Protein AF-A0AAV7QE15-F1 (afdb_monomer_lite)

Secondary structure (DSSP, 8-state):
-----------------------------------S----------HHHHHHHH-GGGHHHHHHHHHTT-------S------

Sequence (83 aa):
MEAETDREVEFTETNGKRPADDTEEEQAPKKSRSTGEKVEVRLMLQVRNAGAVIGKGGKNITALRTDHKASISIADSSGPSAY

InterPro domains:
  IPR004088 K Homology domain, type 1 [PF00013] (41-78)
  IPR012987 ROK, N-terminal [PF08067] (1-39)
  IPR036612 K Homology domain, type 1 superfamily [SSF54791] (31-78)

Organism: Pleurodeles waltl (NCBI:txid8319)

pLDDT: mean 73.64, std 19.23, range [44.84, 97.88]

Foldseek 3Di:
DDDDDDDDDDDPPPDDDDPDPPDDPDDDPPPDPPPDPDDDDDDDDDPVCVCVCCDDVSPNVVCVCVVVVDDDDDDDPPDPPDD

Radius of gyration: 24.7 Å; chains: 1; bounding box: 43×65×57 Å

Structure (mmCIF, N/CA/C/O backbone):
data_AF-A0AAV7QE15-F1
#
_entry.id   AF-A0AAV7QE15-F1
#
loop_
_atom_site.group_PDB
_atom_site.id
_atom_site.type_symbol
_atom_site.label_atom_id
_atom_site.label_alt_id
_atom_site.label_comp_id
_atom_site.label_asym_id
_atom_site.label_entity_id
_atom_site.label_seq_id
_atom_site.pdbx_PDB_ins_code
_atom_site.Cartn_x
_atom_site.Cartn_y
_atom_site.Cartn_z
_atom_site.occupancy
_atom_site.B_iso_or_equiv
_atom_site.auth_seq_id
_atom_site.auth_comp_id
_atom_site.auth_asym_id
_atom_site.auth_atom_id
_atom_site.pdbx_PDB_model_num
ATOM 1 N N . MET A 1 1 ? 34.308 40.265 -33.026 1.00 46.78 1 MET A N 1
ATOM 2 C CA . MET A 1 1 ? 34.267 38.900 -33.585 1.00 46.78 1 MET A CA 1
ATOM 3 C C . MET A 1 1 ? 34.693 38.006 -32.445 1.00 46.78 1 MET A C 1
ATOM 5 O O . MET A 1 1 ? 35.814 38.155 -31.978 1.00 46.78 1 MET A O 1
ATOM 9 N N . GLU A 1 2 ? 33.731 37.302 -31.858 1.00 44.84 2 GLU A N 1
ATOM 10 C CA . GLU A 1 2 ? 33.894 36.635 -30.566 1.00 44.84 2 GLU A CA 1
ATOM 11 C C . GLU A 1 2 ? 34.788 35.403 -30.697 1.00 44.84 2 GLU A C 1
ATOM 13 O O . GLU A 1 2 ? 34.725 34.690 -31.696 1.00 44.84 2 GLU A O 1
ATOM 18 N N . ALA A 1 3 ? 35.651 35.207 -29.702 1.00 49.31 3 ALA A N 1
ATOM 19 C CA . ALA A 1 3 ? 36.508 34.042 -29.599 1.00 49.31 3 ALA A CA 1
ATOM 20 C C . ALA A 1 3 ? 35.660 32.831 -29.190 1.00 49.31 3 ALA A C 1
ATOM 22 O O . ALA A 1 3 ? 35.090 32.793 -28.098 1.00 49.31 3 ALA A O 1
ATOM 23 N N . GLU A 1 4 ? 35.585 31.858 -30.090 1.00 56.72 4 GLU A N 1
ATOM 24 C CA . GLU A 1 4 ? 35.083 30.515 -29.830 1.00 56.72 4 GLU A CA 1
ATOM 25 C C . GLU A 1 4 ? 35.983 29.872 -28.764 1.00 56.72 4 GLU A C 1
ATOM 27 O O . GLU A 1 4 ? 37.201 29.802 -28.917 1.00 56.72 4 GLU A O 1
ATOM 32 N N . THR A 1 5 ? 35.395 29.508 -27.625 1.00 55.31 5 THR A N 1
ATOM 33 C CA . THR A 1 5 ? 36.074 28.757 -26.565 1.00 55.31 5 THR A CA 1
ATOM 34 C C . THR A 1 5 ? 35.344 27.436 -26.410 1.00 55.31 5 THR A C 1
ATOM 36 O O . THR A 1 5 ? 34.258 27.372 -25.827 1.00 55.31 5 THR A O 1
ATOM 39 N N . ASP A 1 6 ? 35.940 26.389 -26.972 1.00 55.50 6 ASP A N 1
ATOM 40 C CA . ASP A 1 6 ? 35.562 25.005 -26.731 1.00 55.50 6 ASP A CA 1
ATOM 41 C C . ASP A 1 6 ? 35.690 24.713 -25.234 1.00 55.50 6 ASP A C 1
ATOM 43 O O . ASP A 1 6 ? 36.776 24.717 -24.654 1.00 55.50 6 ASP A O 1
ATOM 47 N N . ARG A 1 7 ? 34.547 24.514 -24.575 1.00 61.62 7 ARG A N 1
ATOM 48 C CA . ARG A 1 7 ? 34.504 24.036 -23.194 1.00 61.62 7 ARG A CA 1
ATOM 49 C C . ARG A 1 7 ? 34.672 22.524 -23.226 1.00 61.62 7 ARG A C 1
ATOM 51 O O . ARG A 1 7 ? 33.721 21.801 -23.513 1.00 61.62 7 ARG A O 1
ATOM 58 N N . GLU A 1 8 ? 35.880 22.065 -22.935 1.00 57.19 8 GLU A N 1
ATOM 59 C CA . GLU A 1 8 ? 36.164 20.655 -22.694 1.00 57.19 8 GLU A CA 1
ATOM 60 C C . GLU A 1 8 ? 35.328 20.168 -21.497 1.00 57.19 8 GLU A C 1
ATOM 62 O O . GLU A 1 8 ? 35.393 20.718 -20.397 1.00 57.19 8 GLU A O 1
ATOM 67 N N . VAL A 1 9 ? 34.481 19.164 -21.723 1.00 60.41 9 VAL A N 1
ATOM 68 C CA . VAL A 1 9 ? 33.702 18.498 -20.672 1.00 60.41 9 VAL A CA 1
ATOM 69 C C . VAL A 1 9 ? 34.558 17.408 -20.039 1.00 60.41 9 VAL A C 1
ATOM 71 O O . VAL A 1 9 ? 34.736 16.330 -20.600 1.00 60.41 9 VAL A O 1
ATOM 74 N N . GLU A 1 10 ? 35.088 17.704 -18.856 1.00 48.94 10 GLU A N 1
ATOM 75 C CA . GLU A 1 10 ? 35.830 16.758 -18.026 1.00 48.94 10 GLU A CA 1
ATOM 76 C C . GLU A 1 10 ? 34.873 15.694 -17.459 1.00 48.94 10 GLU A C 1
ATOM 78 O O . GLU A 1 10 ? 34.039 15.958 -16.589 1.00 48.94 10 GLU A O 1
ATOM 83 N N . PHE A 1 11 ? 34.966 14.471 -17.984 1.00 48.19 11 PHE A N 1
ATOM 84 C CA . PHE A 1 11 ? 34.277 13.305 -17.440 1.00 48.19 11 PHE A CA 1
ATOM 85 C C . PHE A 1 11 ? 35.080 12.800 -16.239 1.00 48.19 11 PHE A C 1
ATOM 87 O O . PHE A 1 11 ? 36.101 12.135 -16.402 1.00 48.19 11 PHE A O 1
ATOM 94 N N . THR A 1 12 ? 34.645 13.120 -15.021 1.00 46.06 12 THR A N 1
ATOM 95 C CA . THR A 1 12 ? 35.267 12.543 -13.827 1.00 46.06 12 THR A CA 1
ATOM 96 C C . THR A 1 12 ? 34.835 11.083 -13.690 1.00 46.06 12 THR A C 1
ATOM 98 O O . THR A 1 12 ? 33.678 10.759 -13.411 1.00 46.06 12 THR A O 1
ATOM 101 N N . GLU A 1 13 ? 35.780 10.176 -13.935 1.00 53.34 13 GLU A N 1
ATOM 102 C CA . GLU A 1 13 ? 35.644 8.748 -13.671 1.00 53.34 13 GLU A CA 1
ATOM 103 C C . GLU A 1 13 ? 35.320 8.539 -12.183 1.00 53.34 13 GLU A C 1
ATOM 105 O O . GLU A 1 13 ? 36.171 8.698 -11.306 1.00 53.34 13 GLU A O 1
ATOM 110 N N . THR A 1 14 ? 34.075 8.171 -11.866 1.00 48.72 14 THR A N 1
ATOM 111 C CA . THR A 1 14 ? 33.700 7.770 -10.504 1.00 48.72 14 THR A CA 1
ATOM 112 C C . THR A 1 14 ? 34.188 6.347 -10.251 1.00 48.72 14 THR A C 1
ATOM 114 O O . THR A 1 14 ? 33.463 5.359 -10.359 1.00 48.72 14 THR A O 1
ATOM 117 N N . ASN A 1 15 ? 35.478 6.253 -9.931 1.00 49.38 15 ASN A N 1
ATOM 118 C CA . ASN A 1 15 ? 36.119 5.045 -9.443 1.00 49.38 15 ASN A CA 1
ATOM 119 C C . ASN A 1 15 ? 35.387 4.558 -8.182 1.00 49.38 15 ASN A C 1
ATOM 121 O O . ASN A 1 15 ? 35.348 5.234 -7.151 1.00 49.38 15 ASN A O 1
ATOM 125 N N . GLY A 1 16 ? 34.781 3.377 -8.283 1.00 58.38 16 GLY A N 1
ATOM 126 C CA . GLY A 1 16 ? 34.067 2.743 -7.192 1.00 58.38 16 GLY A CA 1
ATOM 127 C C . GLY A 1 16 ? 34.977 2.487 -5.995 1.00 58.38 16 GLY A C 1
ATOM 128 O O . GLY A 1 16 ? 35.956 1.754 -6.098 1.00 58.38 16 GLY A O 1
ATOM 129 N N . LYS A 1 17 ?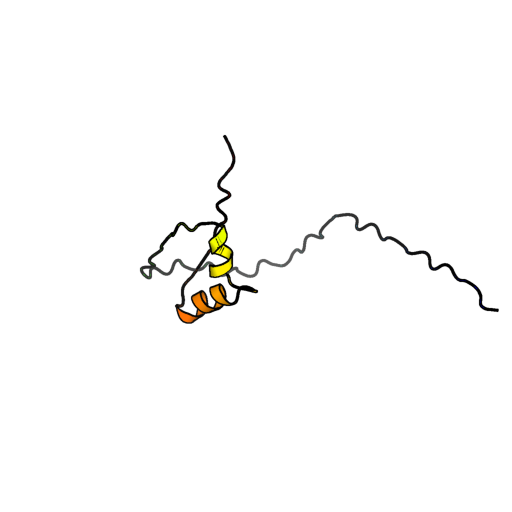 34.598 3.056 -4.851 1.00 55.44 17 LYS A N 1
ATOM 130 C CA . LYS A 1 17 ? 34.836 2.571 -3.485 1.00 55.44 17 LYS A CA 1
ATOM 131 C C . LYS A 1 17 ? 33.969 3.433 -2.574 1.00 55.44 17 LYS A C 1
ATOM 133 O O . LYS A 1 17 ? 34.244 4.611 -2.388 1.00 55.44 17 LYS A O 1
ATOM 138 N N . ARG A 1 18 ? 32.877 2.864 -2.054 1.00 60.47 18 ARG A N 1
ATOM 139 C CA . ARG A 1 18 ? 32.100 3.519 -0.994 1.00 60.47 18 ARG A CA 1
ATOM 140 C C . ARG A 1 18 ? 33.046 3.660 0.207 1.00 60.47 18 ARG A C 1
ATOM 142 O O . ARG A 1 18 ? 33.570 2.626 0.626 1.00 60.47 18 ARG A O 1
ATOM 149 N N . PRO A 1 19 ? 33.326 4.869 0.717 1.00 51.09 19 PRO A N 1
ATOM 150 C CA . PRO A 1 19 ? 34.032 4.993 1.982 1.00 51.09 19 PRO A CA 1
ATOM 151 C C . PRO A 1 19 ? 33.190 4.301 3.060 1.00 51.09 19 PRO A C 1
ATOM 153 O O . PRO A 1 19 ? 31.967 4.446 3.086 1.00 51.09 19 PRO A O 1
ATOM 156 N N . ALA A 1 20 ? 33.840 3.471 3.874 1.00 56.22 20 ALA A N 1
ATOM 157 C CA . ALA A 1 20 ? 33.221 2.898 5.055 1.00 56.22 20 ALA A CA 1
ATOM 158 C C . ALA A 1 20 ? 32.978 4.045 6.039 1.00 56.22 20 ALA A C 1
ATOM 160 O O . ALA A 1 20 ? 33.922 4.688 6.489 1.00 56.22 20 ALA A O 1
ATOM 161 N N . ASP A 1 21 ? 31.710 4.338 6.288 1.00 58.03 21 ASP A N 1
ATOM 162 C CA . ASP A 1 21 ? 31.290 5.259 7.330 1.00 58.03 21 ASP A CA 1
ATOM 163 C C . ASP A 1 21 ? 31.294 4.466 8.646 1.00 58.03 21 ASP A C 1
ATOM 165 O O . ASP A 1 21 ? 30.375 3.692 8.919 1.00 58.03 21 ASP A O 1
ATOM 169 N N . ASP A 1 22 ? 32.387 4.582 9.407 1.00 57.53 22 ASP A N 1
ATOM 170 C CA . ASP A 1 22 ? 32.448 4.204 10.823 1.00 57.53 22 ASP A CA 1
ATOM 171 C C . ASP A 1 22 ? 31.577 5.197 11.612 1.00 57.53 22 ASP A C 1
ATOM 173 O O . ASP A 1 22 ? 32.079 6.133 12.235 1.00 57.53 22 ASP A O 1
ATOM 177 N N . THR A 1 23 ? 30.256 5.026 11.550 1.00 61.47 23 THR A N 1
ATOM 178 C CA . THR A 1 23 ? 29.326 5.711 12.453 1.00 61.47 23 THR A CA 1
ATOM 179 C C . THR A 1 23 ? 28.911 4.749 13.555 1.00 61.47 23 THR A C 1
ATOM 181 O O . THR A 1 23 ? 28.354 3.679 13.307 1.00 61.47 23 THR A O 1
ATOM 184 N N . GLU A 1 24 ? 29.234 5.157 14.780 1.00 55.84 24 GLU A N 1
ATOM 185 C CA . GLU A 1 24 ? 28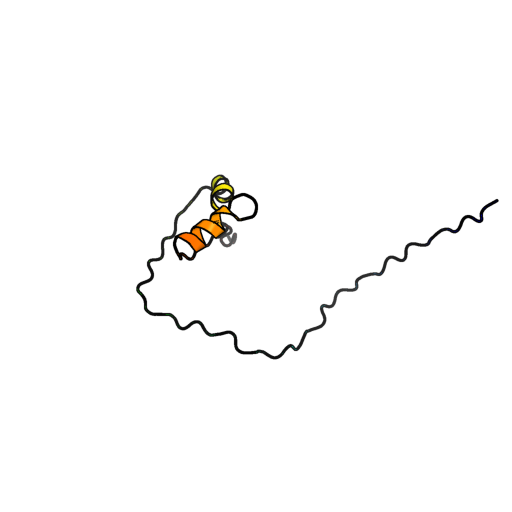.974 4.482 16.044 1.00 55.84 24 GLU A CA 1
ATOM 186 C C . GLU A 1 24 ? 27.549 3.915 16.111 1.00 55.84 24 GLU A C 1
ATOM 188 O O . GLU A 1 24 ? 26.557 4.598 15.852 1.00 55.84 24 GLU A O 1
ATOM 193 N N . GLU A 1 25 ? 27.460 2.631 16.460 1.00 53.06 25 GLU A N 1
ATOM 194 C CA . GLU A 1 25 ? 26.226 1.861 16.570 1.00 53.06 25 GLU A CA 1
ATOM 195 C C . GLU A 1 25 ? 25.416 2.336 17.795 1.00 53.06 25 GLU A C 1
ATOM 197 O O . GLU A 1 25 ? 25.368 1.687 18.845 1.00 53.06 25 GLU A O 1
ATOM 202 N N . GLU A 1 26 ? 24.764 3.498 17.679 1.00 51.53 26 GLU A N 1
ATOM 203 C CA . GLU A 1 26 ? 23.714 3.923 18.602 1.00 51.53 26 GLU A CA 1
ATOM 204 C C . GLU A 1 26 ? 22.515 2.978 18.456 1.00 51.53 26 GLU A C 1
ATOM 206 O O . GLU A 1 26 ? 21.662 3.103 17.578 1.00 51.53 26 GLU A O 1
ATOM 211 N N . GLN A 1 27 ? 22.510 1.976 19.336 1.00 56.19 27 GLN A N 1
ATOM 212 C CA . GLN A 1 27 ? 21.355 1.267 19.883 1.00 56.19 27 GLN A CA 1
ATOM 213 C C . GLN A 1 27 ? 20.110 1.272 18.988 1.00 56.19 27 GLN A C 1
ATOM 215 O O . GLN A 1 27 ? 19.123 1.963 19.248 1.00 56.19 27 GLN A O 1
ATOM 220 N N . ALA A 1 28 ? 20.097 0.382 17.993 1.00 52.75 28 ALA A N 1
ATOM 221 C CA . ALA A 1 28 ? 18.842 -0.048 17.398 1.00 52.75 28 ALA A CA 1
ATOM 222 C C . ALA A 1 28 ? 17.927 -0.556 18.532 1.00 52.75 28 ALA A C 1
ATOM 224 O O . ALA A 1 28 ? 18.299 -1.512 19.227 1.00 52.75 28 ALA A O 1
ATOM 225 N N . PRO A 1 29 ? 16.736 0.035 18.763 1.00 51.81 29 PRO A N 1
ATOM 226 C CA . PRO A 1 29 ? 15.833 -0.478 19.772 1.00 51.81 29 PRO A CA 1
ATOM 227 C C . PRO A 1 29 ? 15.416 -1.876 19.331 1.00 51.81 29 PRO A C 1
ATOM 229 O O . PRO A 1 29 ? 14.643 -2.058 18.384 1.00 51.81 29 PRO A O 1
ATOM 232 N N . LYS A 1 30 ? 15.950 -2.880 20.032 1.00 56.19 30 LYS A N 1
ATOM 233 C CA . LYS A 1 30 ? 15.466 -4.255 20.008 1.00 56.19 30 LYS A CA 1
ATOM 234 C C . LYS A 1 30 ? 13.994 -4.177 20.389 1.00 56.19 30 LYS A C 1
ATOM 236 O O . LYS A 1 30 ? 13.668 -4.099 21.571 1.00 56.19 30 LYS A O 1
ATOM 241 N N . LYS A 1 31 ? 13.101 -4.127 19.392 1.00 59.72 31 LYS A N 1
ATOM 242 C CA . LYS A 1 31 ? 11.656 -4.202 19.611 1.00 59.72 31 LYS A CA 1
ATOM 243 C C . LYS A 1 31 ? 11.413 -5.501 20.359 1.00 59.72 31 LYS A C 1
ATOM 245 O O . LYS A 1 31 ? 11.474 -6.585 19.777 1.00 59.72 31 LYS A O 1
ATOM 250 N N . SER A 1 32 ? 11.190 -5.377 21.663 1.00 61.12 32 SER A N 1
ATOM 251 C CA . SER A 1 32 ? 10.651 -6.440 22.483 1.00 61.12 32 SER A CA 1
ATOM 252 C C . SER A 1 32 ? 9.445 -6.995 21.733 1.00 61.12 32 SER A C 1
ATOM 254 O O . SER A 1 32 ? 8.606 -6.245 21.218 1.00 61.12 32 SER A O 1
ATOM 256 N N . ARG A 1 33 ? 9.401 -8.320 21.568 1.00 62.97 33 ARG A N 1
ATOM 257 C CA . ARG A 1 33 ? 8.206 -8.995 21.068 1.00 62.97 33 ARG A CA 1
ATOM 258 C C . ARG A 1 33 ? 7.128 -8.756 22.117 1.00 62.97 33 ARG A C 1
ATOM 260 O O . ARG A 1 33 ? 7.029 -9.487 23.089 1.00 62.97 33 ARG A O 1
ATOM 267 N N . SER A 1 34 ? 6.402 -7.654 21.958 1.00 60.25 34 SER A N 1
ATOM 268 C CA . SER A 1 34 ? 5.181 -7.362 22.689 1.00 60.25 34 SER A CA 1
ATOM 269 C C . SER A 1 34 ? 4.253 -8.550 22.464 1.00 60.25 34 SER A C 1
ATOM 271 O O . SER A 1 34 ? 3.751 -8.750 21.358 1.00 60.25 34 SER A O 1
ATOM 273 N N . THR A 1 35 ? 4.090 -9.352 23.513 1.00 58.62 35 THR A N 1
ATOM 274 C CA . THR A 1 35 ? 3.164 -10.483 23.635 1.00 58.62 35 THR A CA 1
ATOM 275 C C . THR A 1 35 ? 1.722 -9.973 23.754 1.00 58.62 35 THR A C 1
ATOM 277 O O . THR A 1 35 ? 0.988 -10.334 24.664 1.00 58.62 35 THR A O 1
ATOM 280 N N . GLY A 1 36 ? 1.329 -9.053 22.874 1.00 66.62 36 GLY A N 1
ATOM 281 C CA . GLY A 1 36 ? -0.072 -8.864 22.531 1.00 66.62 36 GLY A CA 1
ATOM 282 C C . GLY A 1 36 ? -0.391 -9.871 21.438 1.00 66.62 36 GLY A C 1
ATOM 283 O O . GLY A 1 36 ? 0.411 -10.035 20.518 1.00 66.62 36 GLY A O 1
ATOM 284 N N . GLU A 1 37 ? -1.514 -10.569 21.553 1.00 76.62 37 GLU A N 1
ATOM 285 C CA . GLU A 1 37 ? -1.973 -11.551 20.573 1.00 76.62 37 GLU A CA 1
ATOM 286 C C . GLU A 1 37 ? -2.141 -10.864 19.203 1.00 76.62 37 GLU A C 1
ATOM 288 O O . GLU A 1 37 ? -3.133 -10.194 18.924 1.00 76.62 37 GLU A O 1
ATOM 293 N N . 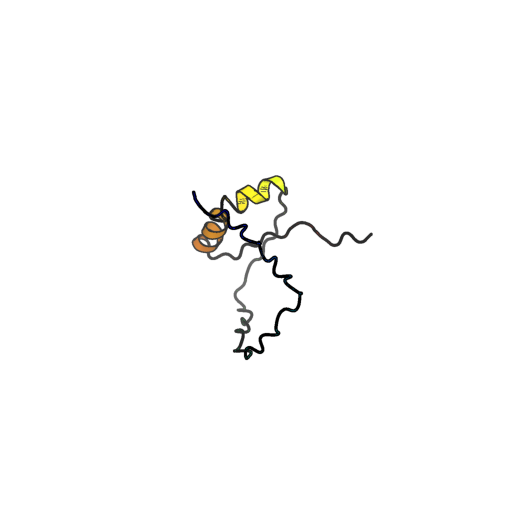LYS A 1 38 ? -1.096 -10.921 18.370 1.00 76.44 38 LYS A N 1
ATOM 294 C CA . LYS A 1 38 ? -1.087 -10.342 17.027 1.00 76.44 38 LYS A CA 1
ATOM 295 C C . LYS A 1 38 ? -1.522 -11.418 16.053 1.00 76.44 38 LYS A C 1
ATOM 297 O O . LYS A 1 38 ? -0.802 -12.388 15.837 1.00 76.44 38 LYS A O 1
ATOM 302 N N . VAL A 1 39 ? -2.688 -11.216 15.455 1.00 88.69 39 VAL A N 1
ATOM 303 C CA . VAL A 1 39 ? -3.177 -12.059 14.366 1.00 88.69 39 VAL A CA 1
ATOM 304 C C . VAL A 1 39 ? -2.439 -11.673 13.087 1.00 88.69 39 VAL A C 1
ATOM 306 O O . VAL A 1 39 ? -2.493 -10.521 12.654 1.00 88.69 39 VAL A O 1
ATOM 309 N N . GLU A 1 40 ? -1.741 -12.635 12.488 1.00 90.69 40 GLU A N 1
ATOM 310 C CA . GLU A 1 40 ? -1.106 -12.488 11.179 1.00 90.69 40 GLU A CA 1
ATOM 311 C C . GLU A 1 40 ? -1.955 -13.188 10.115 1.00 90.69 40 GLU A C 1
ATOM 313 O O . GLU A 1 40 ? -2.360 -14.338 10.279 1.00 90.69 40 GLU A O 1
ATOM 318 N N . VAL A 1 41 ? -2.221 -12.488 9.012 1.00 92.00 41 VAL A N 1
ATOM 319 C CA . VAL A 1 41 ? -2.974 -13.023 7.875 1.00 92.00 41 VAL A CA 1
ATOM 320 C C . VAL A 1 41 ? -2.127 -12.879 6.621 1.00 92.00 41 VAL A C 1
ATOM 322 O O . VAL A 1 41 ? -1.667 -11.784 6.298 1.00 92.00 41 VAL A O 1
ATOM 325 N N . ARG A 1 42 ? -1.961 -13.979 5.882 1.00 91.81 42 ARG A N 1
ATOM 326 C CA . ARG A 1 42 ? -1.293 -13.986 4.580 1.00 91.81 42 ARG A CA 1
ATOM 327 C C . ARG A 1 42 ? -2.308 -14.272 3.484 1.00 91.81 42 ARG A C 1
ATOM 329 O O . ARG A 1 42 ? -2.931 -15.328 3.475 1.00 91.81 42 ARG A O 1
ATOM 336 N N . LEU A 1 43 ? -2.461 -13.328 2.558 1.00 91.62 43 LEU A N 1
ATOM 337 C CA . LEU A 1 43 ? -3.355 -13.459 1.409 1.00 91.62 43 LEU A CA 1
ATOM 338 C C . LEU A 1 43 ? -2.541 -13.602 0.124 1.00 91.62 43 LEU A C 1
ATOM 340 O O . LEU A 1 43 ? -1.534 -12.916 -0.059 1.00 91.62 43 LEU A O 1
ATOM 344 N N . MET A 1 44 ? -2.997 -14.472 -0.777 1.00 92.50 44 MET A N 1
ATOM 345 C CA . MET A 1 44 ? -2.483 -14.544 -2.143 1.00 92.50 44 MET A CA 1
ATOM 346 C C . MET A 1 44 ? -3.338 -13.683 -3.064 1.00 92.50 44 MET A C 1
ATOM 348 O O . MET A 1 44 ? -4.565 -13.757 -3.048 1.00 92.50 44 MET A O 1
ATOM 352 N N . LEU A 1 45 ? -2.676 -12.865 -3.874 1.00 90.75 45 LEU A N 1
ATOM 353 C CA . LEU A 1 45 ? -3.300 -11.948 -4.818 1.00 90.75 45 LEU A CA 1
ATOM 354 C C . LEU A 1 45 ? -2.590 -12.106 -6.164 1.00 90.75 45 LEU A C 1
ATOM 356 O O . LEU A 1 45 ? -1.388 -12.361 -6.209 1.00 90.75 45 LEU A O 1
ATOM 360 N N . GLN A 1 46 ? -3.307 -11.918 -7.270 1.00 92.69 46 GLN A N 1
ATOM 361 C CA . GLN A 1 46 ? -2.660 -11.827 -8.580 1.00 92.69 46 GLN A CA 1
ATOM 362 C C . GLN A 1 46 ? -1.740 -10.602 -8.623 1.00 92.69 46 GLN A C 1
ATOM 364 O O . GLN A 1 46 ? -2.147 -9.517 -8.204 1.00 92.69 46 GLN A O 1
ATOM 369 N N . VAL A 1 47 ? -0.547 -10.744 -9.207 1.00 89.94 47 VAL A N 1
ATOM 370 C CA . VAL A 1 47 ? 0.468 -9.671 -9.280 1.00 89.94 47 VAL A CA 1
ATOM 371 C C . VAL A 1 47 ? -0.095 -8.387 -9.897 1.00 89.94 47 VAL A C 1
ATOM 373 O O . VAL A 1 47 ? 0.155 -7.292 -9.399 1.00 89.94 47 VAL A O 1
ATOM 376 N N . ARG A 1 48 ? -0.961 -8.511 -10.912 1.00 92.12 48 ARG A N 1
ATOM 377 C CA . ARG A 1 48 ? -1.627 -7.369 -11.564 1.00 92.12 48 ARG A CA 1
ATOM 378 C C . ARG A 1 48 ? -2.455 -6.499 -10.603 1.00 92.12 48 ARG A C 1
ATOM 380 O O . ARG A 1 48 ? -2.635 -5.314 -10.856 1.00 92.12 48 ARG A O 1
ATOM 387 N N . ASN A 1 49 ? -2.937 -7.068 -9.496 1.00 93.69 49 ASN A N 1
ATOM 388 C CA . ASN A 1 49 ? -3.752 -6.362 -8.507 1.00 93.69 49 ASN A CA 1
ATOM 389 C C . ASN A 1 49 ? -2.896 -5.687 -7.418 1.00 93.69 49 ASN A C 1
ATOM 391 O O . ASN A 1 49 ? -3.396 -4.814 -6.711 1.00 93.69 49 ASN A O 1
ATOM 395 N N . ALA A 1 50 ? -1.612 -6.044 -7.278 1.00 92.31 50 ALA A N 1
ATOM 396 C CA . ALA A 1 50 ? -0.741 -5.509 -6.227 1.00 92.31 50 ALA A CA 1
ATOM 397 C C . ALA A 1 50 ? -0.567 -3.984 -6.333 1.00 92.31 50 ALA A C 1
ATOM 399 O O . ALA A 1 50 ? -0.583 -3.280 -5.323 1.00 92.31 50 ALA A O 1
ATOM 400 N N . GLY A 1 51 ? -0.491 -3.455 -7.560 1.00 94.44 51 GLY A N 1
ATOM 401 C CA . GLY A 1 51 ? -0.397 -2.014 -7.801 1.00 94.44 51 GLY A CA 1
ATOM 402 C C . GLY A 1 51 ? -1.600 -1.230 -7.266 1.00 94.44 51 GLY A C 1
ATOM 403 O O . GLY A 1 51 ? -1.427 -0.138 -6.727 1.00 94.44 51 GLY A O 1
ATOM 404 N N . ALA A 1 52 ? -2.808 -1.799 -7.340 1.00 95.56 52 ALA A N 1
ATOM 405 C CA . ALA A 1 52 ? -4.012 -1.181 -6.786 1.00 95.56 52 ALA A CA 1
ATOM 406 C C . ALA A 1 52 ? -3.987 -1.156 -5.248 1.00 95.56 52 ALA A C 1
ATOM 408 O O . ALA A 1 52 ? -4.374 -0.159 -4.643 1.00 95.56 52 ALA A O 1
ATOM 409 N N . VAL A 1 53 ? -3.464 -2.213 -4.616 1.00 95.00 53 VAL A N 1
ATOM 410 C CA . VAL A 1 53 ? -3.288 -2.273 -3.155 1.00 95.00 53 VAL A CA 1
ATOM 411 C C . VAL A 1 53 ? -2.288 -1.214 -2.679 1.00 95.00 53 VAL A C 1
ATOM 413 O O . VAL A 1 53 ? -2.569 -0.500 -1.718 1.00 95.00 53 VAL A O 1
ATOM 416 N N . ILE A 1 54 ? -1.156 -1.051 -3.372 1.00 95.75 54 ILE A N 1
ATOM 417 C CA . ILE A 1 54 ? -0.153 -0.016 -3.056 1.00 95.75 54 ILE A CA 1
ATOM 418 C C . ILE A 1 54 ? -0.730 1.389 -3.287 1.00 95.75 54 ILE A C 1
ATOM 420 O O . ILE A 1 54 ? -0.582 2.287 -2.450 1.00 95.75 54 ILE A O 1
ATOM 424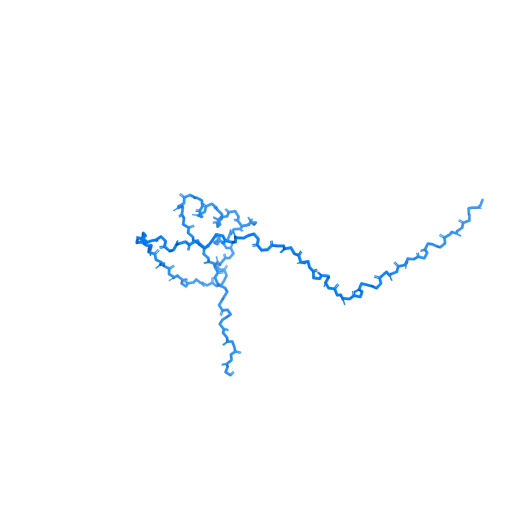 N N . GLY A 1 55 ? -1.420 1.565 -4.414 1.00 97.25 55 GLY A N 1
ATOM 425 C CA . GLY A 1 55 ? -1.931 2.842 -4.891 1.00 97.25 55 GLY A CA 1
ATOM 426 C C . GLY A 1 55 ? -0.842 3.739 -5.490 1.00 97.25 55 GLY A C 1
ATOM 427 O O . GLY A 1 55 ? 0.358 3.566 -5.265 1.00 97.25 55 GLY A O 1
ATOM 428 N N . LYS A 1 56 ? -1.257 4.751 -6.259 1.00 97.31 56 LYS A N 1
ATOM 429 C CA . LYS A 1 56 ? -0.339 5.715 -6.886 1.00 97.31 56 LYS A CA 1
ATOM 430 C C . LYS A 1 56 ? 0.475 6.454 -5.815 1.00 97.31 56 LYS A C 1
ATOM 432 O O . LYS A 1 56 ? -0.097 7.093 -4.933 1.00 97.31 56 LYS A O 1
ATOM 437 N N . GLY A 1 57 ? 1.803 6.365 -5.896 1.00 96.62 57 GLY A N 1
ATOM 438 C CA . GLY A 1 57 ? 2.717 6.971 -4.920 1.00 96.62 57 GLY A CA 1
ATOM 439 C C . GLY A 1 57 ? 2.639 6.366 -3.512 1.00 96.62 57 GLY A C 1
ATOM 440 O O . GLY A 1 57 ? 3.000 7.043 -2.557 1.00 96.62 57 GLY A O 1
ATOM 441 N N . GLY A 1 58 ? 2.111 5.144 -3.352 1.00 96.62 58 GLY A N 1
ATOM 442 C CA . GLY A 1 58 ? 2.024 4.468 -2.049 1.00 96.62 58 GLY A CA 1
ATOM 443 C C . GLY A 1 58 ? 0.972 5.042 -1.092 1.00 96.62 58 GLY A C 1
ATOM 444 O O . GLY A 1 58 ? 0.959 4.694 0.091 1.00 96.62 58 GLY A O 1
ATOM 445 N N . LYS A 1 59 ? 0.082 5.918 -1.579 1.00 97.88 59 LYS A N 1
ATOM 446 C CA . LYS A 1 59 ? -0.936 6.582 -0.749 1.00 97.88 59 LYS A CA 1
ATOM 447 C C . LYS A 1 59 ? -1.907 5.589 -0.110 1.00 97.88 59 LYS A C 1
ATOM 449 O O . LYS A 1 59 ? -2.231 5.736 1.062 1.00 97.88 59 LYS A O 1
ATOM 454 N N . ASN A 1 60 ? -2.331 4.567 -0.856 1.00 97.56 60 ASN A N 1
ATOM 455 C CA . ASN A 1 60 ? -3.340 3.620 -0.386 1.00 97.56 60 ASN A CA 1
ATOM 456 C C . ASN A 1 60 ? -2.789 2.706 0.717 1.00 97.56 60 ASN A C 1
ATOM 458 O O . ASN A 1 60 ? -3.367 2.627 1.795 1.00 97.56 60 ASN A O 1
ATOM 462 N N . ILE A 1 61 ? -1.617 2.094 0.508 1.00 97.06 61 ILE A N 1
ATOM 463 C CA . ILE A 1 61 ? -0.980 1.267 1.548 1.00 97.06 61 ILE A CA 1
ATOM 464 C C . ILE A 1 61 ? -0.627 2.079 2.804 1.00 97.06 61 ILE A C 1
ATOM 466 O O . ILE A 1 61 ? -0.709 1.560 3.916 1.00 97.06 61 ILE A O 1
ATOM 470 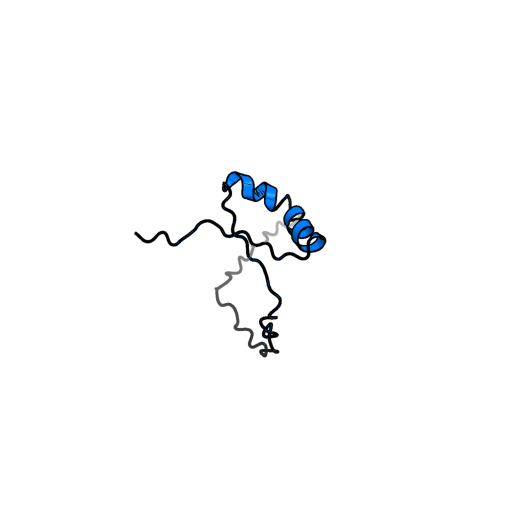N N . THR A 1 62 ? -0.268 3.356 2.648 1.00 97.00 62 THR A N 1
ATOM 471 C CA . THR A 1 62 ? 0.015 4.252 3.780 1.00 97.00 62 THR A CA 1
ATOM 472 C C . THR A 1 62 ? -1.244 4.562 4.588 1.00 97.00 62 THR A C 1
ATOM 474 O O . THR A 1 62 ? -1.205 4.473 5.816 1.00 97.00 62 THR A O 1
ATOM 477 N N . ALA A 1 63 ? -2.360 4.860 3.916 1.00 97.62 63 ALA A N 1
ATOM 478 C CA . ALA A 1 63 ? -3.655 5.050 4.564 1.00 97.62 63 ALA A CA 1
ATOM 479 C C . ALA A 1 63 ? -4.080 3.782 5.318 1.00 97.62 63 ALA A C 1
ATOM 481 O O . ALA A 1 63 ? -4.277 3.830 6.525 1.00 97.62 63 ALA A O 1
ATOM 482 N N . LEU A 1 64 ? -4.053 2.614 4.664 1.00 96.56 64 LEU A N 1
ATOM 483 C CA . LEU A 1 64 ? -4.432 1.341 5.290 1.00 96.56 64 LEU A CA 1
ATOM 484 C C . LEU A 1 64 ? -3.607 1.014 6.549 1.00 96.56 64 LEU A C 1
ATOM 486 O O . LEU A 1 64 ? -4.150 0.519 7.537 1.00 96.56 64 LEU A O 1
ATOM 490 N N . ARG A 1 65 ? -2.299 1.304 6.537 1.00 96.25 65 ARG A N 1
ATOM 491 C CA . ARG A 1 65 ? -1.425 1.125 7.710 1.00 96.25 65 ARG A CA 1
ATOM 492 C C . ARG A 1 65 ? -1.779 2.085 8.851 1.00 96.25 65 ARG A C 1
ATOM 494 O O . ARG A 1 65 ? -1.741 1.683 10.012 1.00 96.25 65 ARG A O 1
ATOM 501 N N . THR A 1 66 ? -2.117 3.331 8.523 1.00 96.75 66 THR A N 1
ATOM 502 C CA . THR A 1 66 ? -2.394 4.398 9.499 1.00 96.75 66 THR A CA 1
ATOM 503 C C . THR A 1 66 ? -3.790 4.253 10.103 1.00 96.75 66 THR A C 1
ATOM 505 O O . THR A 1 66 ? -3.932 4.230 11.325 1.00 96.75 66 THR A O 1
ATOM 508 N N . ASP A 1 67 ? -4.802 4.067 9.257 1.00 97.81 67 ASP A N 1
ATOM 509 C CA . ASP A 1 67 ? -6.218 4.049 9.631 1.00 97.81 67 ASP A CA 1
ATOM 510 C C . ASP A 1 67 ? -6.563 2.823 10.483 1.00 97.81 67 ASP A C 1
ATOM 512 O O . ASP A 1 67 ? -7.302 2.917 11.464 1.00 97.81 67 ASP A O 1
ATOM 516 N N . HIS A 1 68 ? -5.972 1.669 10.157 1.00 94.88 68 HIS A N 1
ATOM 517 C CA . HIS A 1 68 ? -6.228 0.407 10.857 1.00 94.88 68 HIS A CA 1
ATOM 518 C C . HIS A 1 68 ? -5.148 0.031 11.875 1.00 94.88 68 HIS A C 1
ATOM 520 O O . HIS A 1 68 ? -5.251 -1.024 12.500 1.00 94.88 68 HIS A O 1
ATOM 526 N N . LYS A 1 69 ? -4.108 0.862 12.051 1.00 91.88 69 LYS A N 1
ATOM 527 C CA . LYS A 1 69 ? -2.954 0.576 12.930 1.00 91.88 69 LYS A CA 1
ATOM 528 C C . LYS A 1 69 ? -2.344 -0.809 12.656 1.00 91.88 69 LYS A C 1
ATOM 530 O O . LYS A 1 69 ? -1.893 -1.503 13.569 1.00 91.88 69 LYS A O 1
ATOM 535 N N . ALA A 1 70 ? -2.352 -1.213 11.387 1.00 92.19 70 ALA A N 1
ATOM 536 C CA . ALA A 1 70 ? -1.950 -2.536 10.934 1.00 92.19 70 ALA A CA 1
ATOM 537 C C . ALA A 1 70 ? -0.594 -2.488 10.219 1.00 92.19 70 ALA A C 1
ATOM 539 O O . ALA A 1 70 ? -0.253 -1.525 9.532 1.00 92.19 70 ALA A O 1
ATOM 540 N N . SER A 1 71 ? 0.177 -3.569 10.340 1.00 92.38 71 SER A N 1
ATOM 541 C CA . SER A 1 71 ? 1.414 -3.747 9.579 1.00 92.38 71 SER A CA 1
ATOM 542 C C . SER A 1 71 ? 1.118 -4.535 8.309 1.00 92.38 71 SER A C 1
ATOM 544 O O . SER A 1 71 ? 0.869 -5.733 8.370 1.00 92.38 71 SER A O 1
ATOM 546 N N . ILE A 1 72 ? 1.157 -3.865 7.158 1.00 94.00 72 ILE A N 1
ATOM 547 C CA . ILE A 1 72 ? 0.882 -4.471 5.847 1.00 94.00 72 ILE A CA 1
ATOM 548 C C . ILE A 1 72 ? 2.192 -4.564 5.068 1.00 94.00 72 ILE A C 1
ATOM 550 O O . ILE A 1 72 ? 2.838 -3.534 4.861 1.00 94.00 72 ILE A O 1
ATOM 554 N N . SER A 1 73 ? 2.582 -5.753 4.610 1.00 92.38 73 SER A N 1
ATOM 555 C CA . SER A 1 73 ? 3.737 -5.974 3.728 1.00 92.38 73 SER A CA 1
ATOM 556 C C . SER A 1 73 ? 3.302 -6.673 2.441 1.00 92.38 73 SER A C 1
ATOM 558 O O . SER A 1 73 ? 2.388 -7.495 2.439 1.00 92.38 73 SER A O 1
ATOM 560 N N . ILE A 1 74 ? 3.945 -6.319 1.328 1.00 91.00 74 ILE A N 1
ATOM 561 C CA . ILE A 1 74 ? 3.731 -6.962 0.031 1.00 91.00 74 ILE A CA 1
ATOM 562 C C . ILE A 1 74 ? 5.053 -7.619 -0.329 1.00 91.00 74 ILE A C 1
ATOM 564 O O . ILE A 1 74 ? 6.040 -6.930 -0.575 1.00 91.00 74 ILE A O 1
ATOM 568 N N . ALA A 1 75 ? 5.076 -8.946 -0.287 1.00 87.38 75 ALA A N 1
ATOM 569 C CA . ALA A 1 75 ? 6.198 -9.725 -0.779 1.00 87.38 75 ALA A CA 1
ATOM 570 C C . ALA A 1 75 ? 6.010 -9.960 -2.279 1.00 87.38 75 ALA A C 1
ATOM 572 O O . ALA A 1 75 ? 4.917 -10.337 -2.709 1.00 87.38 75 ALA A O 1
ATOM 573 N N . ASP A 1 76 ? 7.070 -9.759 -3.056 1.00 81.38 76 ASP A N 1
ATOM 574 C CA . ASP A 1 76 ? 7.109 -10.273 -4.419 1.00 81.38 76 ASP A CA 1
ATOM 575 C C . ASP A 1 76 ? 7.164 -11.806 -4.361 1.00 81.38 76 ASP A C 1
ATOM 577 O O . ASP A 1 76 ? 7.832 -12.385 -3.499 1.00 81.38 76 ASP A O 1
ATOM 581 N N . SER A 1 77 ? 6.454 -12.484 -5.259 1.00 70.06 77 SER A N 1
ATOM 582 C CA . SER A 1 77 ? 6.421 -13.949 -5.329 1.00 70.06 77 SER A CA 1
ATOM 583 C C . SER A 1 77 ? 7.702 -14.553 -5.913 1.00 70.06 77 SER A C 1
ATOM 585 O O . SER A 1 77 ? 7.708 -15.728 -6.272 1.00 70.06 77 SER A O 1
ATOM 587 N N . SER A 1 78 ? 8.787 -13.780 -5.983 1.00 63.81 78 SER A N 1
ATOM 588 C CA . SER A 1 78 ? 10.155 -14.248 -6.205 1.00 63.81 78 SER A CA 1
ATOM 589 C C . SER A 1 78 ? 10.612 -15.137 -5.031 1.00 63.81 78 SER A C 1
ATOM 591 O O . SER A 1 78 ? 11.480 -14.773 -4.236 1.00 63.81 78 SER A O 1
ATOM 593 N N . GLY A 1 79 ? 10.007 -16.317 -4.888 1.00 62.00 79 GLY A N 1
ATOM 594 C CA . GLY A 1 79 ? 10.622 -17.434 -4.176 1.00 62.00 79 GLY A CA 1
ATOM 595 C C . GLY A 1 79 ? 11.877 -17.902 -4.922 1.00 62.00 79 GLY A C 1
ATOM 596 O O . GLY A 1 79 ? 12.049 -17.550 -6.091 1.00 62.00 79 GLY A O 1
ATOM 597 N N . PRO A 1 80 ? 12.774 -18.667 -4.272 1.00 53.41 80 PRO A N 1
ATOM 598 C CA . PRO A 1 80 ? 14.034 -19.067 -4.878 1.00 53.41 80 PRO A CA 1
ATOM 599 C C . PRO A 1 80 ? 13.745 -19.890 -6.133 1.00 53.41 80 PRO A C 1
ATOM 601 O O . PRO A 1 80 ? 13.285 -21.028 -6.059 1.00 53.41 80 PRO A O 1
ATOM 604 N N . SER A 1 81 ? 14.011 -19.288 -7.289 1.00 57.59 81 SER A N 1
ATOM 605 C CA . SER A 1 81 ? 14.138 -19.981 -8.565 1.00 57.59 81 SER A CA 1
ATOM 606 C C . SER A 1 81 ? 15.406 -20.833 -8.506 1.00 57.59 81 SER A C 1
ATOM 608 O O . SER A 1 81 ? 16.441 -20.456 -9.047 1.00 57.59 81 SER A O 1
ATOM 610 N N . ALA A 1 82 ? 15.353 -21.935 -7.770 1.00 55.00 82 ALA A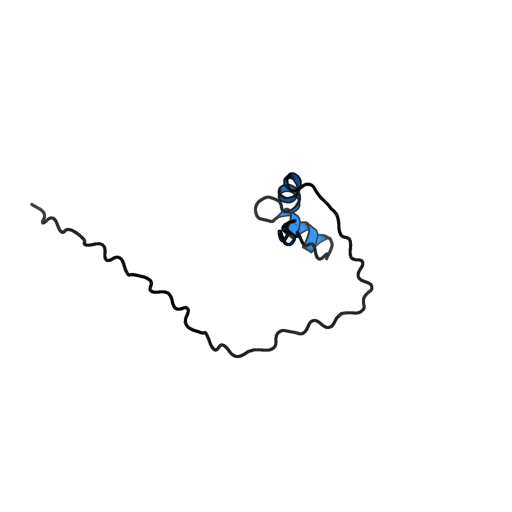 N 1
ATOM 611 C CA . ALA A 1 82 ? 16.412 -22.928 -7.717 1.00 55.00 82 ALA A CA 1
ATOM 612 C C . ALA A 1 82 ? 15.774 -24.317 -7.780 1.00 55.00 82 ALA A C 1
ATOM 614 O O . ALA A 1 82 ? 15.531 -24.944 -6.751 1.00 55.00 82 ALA A O 1
ATOM 615 N N . TYR A 1 83 ? 15.479 -24.741 -9.008 1.00 50.44 83 TYR A N 1
ATOM 616 C CA . TYR A 1 83 ? 15.490 -26.133 -9.450 1.00 50.44 83 TYR A CA 1
ATOM 617 C C . TYR A 1 83 ? 16.084 -26.170 -10.854 1.00 50.44 83 TYR A C 1
ATOM 619 O O . TYR A 1 83 ? 15.762 -25.245 -11.637 1.00 50.44 83 TYR A O 1
#